Protein AF-A0A1H7GQ94-F1 (afdb_monomer_lite)

Radius of gyration: 12.41 Å; chains: 1; bounding box: 29×25×32 Å

Foldseek 3Di:
DQDLLNVLLVLVVVVAVDDSVCQQVPQFPVVRVQDPVNLVVSQVCLCVVLVFDDDDQVVCVVVVAHNGGPVSVSVSSVVRSCVVVVVD

pLDDT: mean 85.74, std 8.43, range [43.88, 92.88]

Secondary structure (DSSP, 8-state):
---HHHHHHHHHHHH--S-HHHHHH-S-GGGGT--HHHHHHHHHHHHHHHT--PPPHHHHHHHT--TTSHHHHHHHHHHHHHHHHHT-

InterPro domains:
  IPR006162 Phosphopantetheine attachment site [PS00012] (31-46)
  IPR009081 Phosphopantetheine binding ACP domain [PF00550] (6-61)
  IPR009081 Phosphopantetheine binding ACP domain [PS50075] (1-81)
  IPR036736 ACP-like superfamily [G3DSA:1.10.1200.10] (1-88)
  IPR036736 ACP-like superfamily [SSF47336] (2-84)

Structure (mmCIF, N/CA/C/O backbone):
data_AF-A0A1H7GQ94-F1
#
_entry.id   AF-A0A1H7GQ94-F1
#
loop_
_atom_site.group_PDB
_atom_site.id
_atom_site.type_symbol
_atom_site.label_atom_id
_atom_site.label_alt_id
_atom_site.label_comp_id
_atom_site.label_asym_id
_atom_site.label_entity_id
_atom_site.label_seq_id
_atom_site.pdbx_PDB_ins_code
_atom_site.Cartn_x
_atom_site.Cartn_y
_atom_site.Cartn_z
_atom_site.occupancy
_atom_site.B_iso_or_equiv
_atom_site.auth_seq_id
_atom_site.auth_comp_id
_atom_site.auth_asym_id
_atom_site.a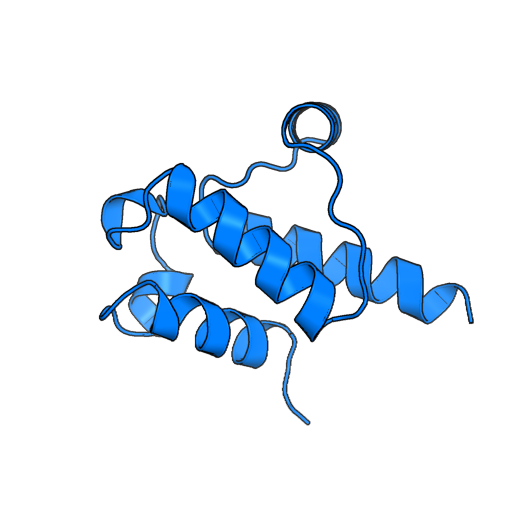uth_atom_id
_atom_site.pdbx_PDB_model_num
ATOM 1 N N . MET A 1 1 ? -14.626 -10.952 -13.349 1.00 43.88 1 MET A N 1
ATOM 2 C CA . MET A 1 1 ? -13.219 -10.547 -13.527 1.00 43.88 1 MET A CA 1
ATOM 3 C C . MET A 1 1 ? -12.924 -9.688 -12.324 1.00 43.88 1 MET A C 1
ATOM 5 O O . MET A 1 1 ? -13.549 -8.646 -12.237 1.00 43.88 1 MET A O 1
ATOM 9 N N . GLN A 1 2 ? -12.143 -10.175 -11.362 1.00 57.06 2 GLN A N 1
ATOM 10 C CA . GLN A 1 2 ? -11.767 -9.338 -10.223 1.00 57.06 2 GLN A CA 1
ATOM 11 C C . GLN A 1 2 ? -10.675 -8.380 -10.691 1.00 57.06 2 GLN A C 1
ATOM 13 O O . GLN A 1 2 ? -9.700 -8.818 -11.304 1.00 57.06 2 GLN A O 1
ATOM 18 N N . SER A 1 3 ? -10.880 -7.089 -10.471 1.00 84.12 3 SER A N 1
ATOM 19 C CA . SER A 1 3 ? -9.900 -6.055 -10.800 1.00 84.12 3 SER A CA 1
ATOM 20 C C . SER A 1 3 ? -8.794 -6.015 -9.742 1.00 84.12 3 SER A C 1
ATOM 22 O O . SER A 1 3 ? -9.002 -6.446 -8.608 1.00 84.12 3 SER A O 1
ATOM 24 N N . ILE A 1 4 ? -7.624 -5.471 -10.098 1.00 88.19 4 ILE A N 1
ATOM 25 C CA . ILE A 1 4 ? -6.503 -5.275 -9.157 1.00 88.19 4 ILE A CA 1
ATOM 26 C C . ILE A 1 4 ? -6.981 -4.491 -7.924 1.00 88.19 4 ILE A C 1
ATOM 28 O O . ILE A 1 4 ? -6.668 -4.874 -6.802 1.00 88.19 4 ILE A O 1
ATOM 32 N N . GLU A 1 5 ? -7.833 -3.481 -8.134 1.00 87.94 5 GLU A N 1
ATOM 33 C CA . GLU A 1 5 ? -8.505 -2.735 -7.063 1.00 87.94 5 GLU A CA 1
ATOM 34 C C . GLU A 1 5 ? -9.308 -3.623 -6.116 1.00 87.94 5 GLU A C 1
ATOM 36 O O . GLU A 1 5 ? -9.095 -3.555 -4.917 1.00 87.94 5 GLU A O 1
ATOM 41 N N . GLU A 1 6 ? -10.199 -4.478 -6.620 1.00 88.00 6 GLU A N 1
ATOM 42 C CA . GLU A 1 6 ? -11.057 -5.310 -5.761 1.00 88.00 6 GLU A CA 1
ATOM 43 C C . GLU A 1 6 ? -10.235 -6.260 -4.885 1.00 88.00 6 GLU A C 1
ATOM 45 O O . GLU A 1 6 ? -10.579 -6.521 -3.733 1.00 88.00 6 GLU A O 1
ATOM 50 N N . LYS A 1 7 ? -9.131 -6.780 -5.428 1.00 88.88 7 LYS A N 1
ATOM 51 C CA . LYS A 1 7 ? -8.262 -7.693 -4.688 1.00 88.88 7 LYS A CA 1
ATOM 52 C C . LYS A 1 7 ? -7.418 -6.954 -3.650 1.00 88.88 7 LYS A C 1
ATOM 54 O O . LYS A 1 7 ? -7.322 -7.427 -2.524 1.00 88.88 7 LYS A O 1
ATOM 59 N N . LEU A 1 8 ? -6.900 -5.772 -3.987 1.00 89.31 8 LEU A N 1
ATOM 60 C CA . LEU A 1 8 ? -6.268 -4.870 -3.021 1.00 89.31 8 LEU A CA 1
ATOM 61 C C . LEU A 1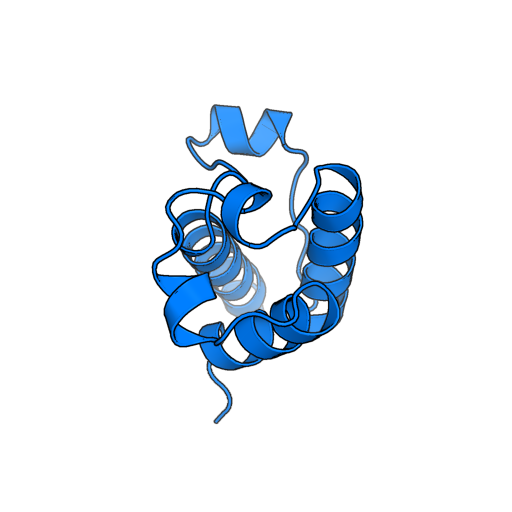 8 ? -7.235 -4.489 -1.899 1.00 89.31 8 LEU A C 1
ATOM 63 O O . LEU A 1 8 ? -6.892 -4.616 -0.735 1.00 89.31 8 LEU A O 1
ATOM 67 N N . GLN A 1 9 ? -8.462 -4.096 -2.229 1.00 87.44 9 GLN A N 1
ATOM 68 C CA . GLN A 1 9 ? -9.490 -3.768 -1.241 1.00 87.44 9 GLN A CA 1
ATOM 69 C C . GLN A 1 9 ? -9.748 -4.933 -0.290 1.00 87.44 9 GLN A C 1
ATOM 71 O O . GLN A 1 9 ? -9.805 -4.722 0.914 1.00 87.44 9 GLN A O 1
ATOM 76 N N . SER A 1 10 ? -9.824 -6.160 -0.812 1.00 89.00 10 SER A N 1
ATOM 77 C CA . SER A 1 10 ? -9.992 -7.350 0.022 1.00 89.00 10 SER A CA 1
ATOM 78 C C . SER A 1 10 ? -8.826 -7.570 0.986 1.00 89.00 10 SER A C 1
ATOM 80 O O . SER A 1 10 ? -9.078 -7.967 2.115 1.00 89.00 10 SER A O 1
ATOM 82 N N . ILE A 1 11 ? -7.581 -7.321 0.560 1.00 90.19 11 ILE A N 1
ATOM 83 C CA . ILE A 1 11 ? -6.403 -7.417 1.436 1.00 90.19 11 ILE A CA 1
ATOM 84 C C . ILE A 1 11 ? -6.497 -6.338 2.514 1.00 90.19 11 ILE A C 1
ATOM 86 O O . ILE A 1 11 ? -6.435 -6.636 3.697 1.00 90.19 11 ILE A O 1
ATOM 90 N N . PHE A 1 12 ? -6.726 -5.084 2.122 1.00 87.31 12 PHE A N 1
ATOM 91 C CA . PHE A 1 12 ? -6.805 -3.965 3.059 1.00 87.31 12 PHE A CA 1
ATOM 92 C C . PHE A 1 12 ? -7.943 -4.127 4.074 1.00 87.31 12 PHE A C 1
ATOM 94 O O . PHE A 1 12 ? -7.747 -3.783 5.234 1.00 87.31 12 PHE A O 1
ATOM 101 N N . SER A 1 13 ? -9.090 -4.691 3.686 1.00 87.12 13 SER A N 1
ATOM 102 C CA . SER A 1 13 ? -10.201 -4.991 4.601 1.00 87.12 13 SER A CA 1
ATOM 103 C C . SER A 1 13 ? -9.865 -6.012 5.697 1.00 87.12 13 SER A C 1
ATOM 105 O O . SER A 1 13 ? -10.585 -6.066 6.689 1.00 87.12 13 SER A O 1
ATOM 107 N N . ASP A 1 14 ? -8.797 -6.803 5.558 1.00 88.62 14 ASP A N 1
ATOM 108 C CA . ASP A 1 14 ? -8.305 -7.679 6.635 1.00 88.62 14 ASP A CA 1
ATOM 109 C C . ASP A 1 14 ? -7.475 -6.895 7.673 1.00 88.62 14 ASP A C 1
ATOM 111 O O . ASP A 1 14 ? -7.466 -7.227 8.858 1.00 88.62 14 ASP A O 1
ATOM 115 N N . TYR A 1 15 ? -6.832 -5.803 7.245 1.00 88.25 15 TYR A N 1
ATOM 116 C CA . TYR A 1 15 ? -6.001 -4.937 8.090 1.00 88.25 15 TYR A CA 1
ATOM 117 C C . TYR A 1 15 ? -6.742 -3.711 8.635 1.00 88.25 15 TYR A C 1
ATOM 119 O O . TYR A 1 15 ? -6.256 -3.059 9.559 1.00 88.25 15 TYR A O 1
ATOM 127 N N . THR A 1 16 ? -7.900 -3.367 8.070 1.00 86.69 16 THR A N 1
ATOM 128 C CA . THR A 1 16 ? -8.709 -2.226 8.495 1.00 86.69 16 THR A CA 1
ATOM 129 C C . THR A 1 16 ? -10.202 -2.545 8.482 1.00 86.69 16 THR A C 1
ATOM 131 O O . THR A 1 16 ? -10.724 -3.152 7.555 1.00 86.69 16 THR A O 1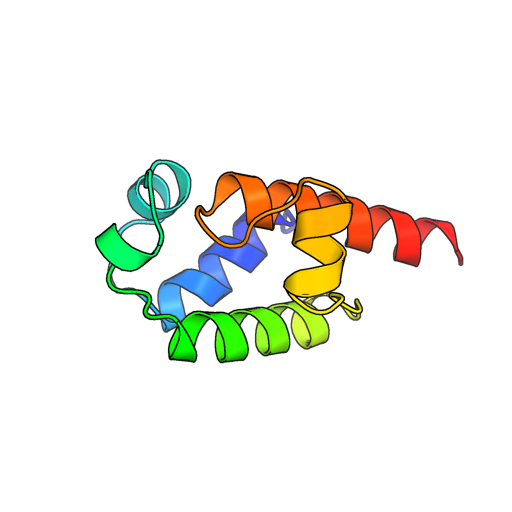
ATOM 134 N N . GLU A 1 17 ? -10.923 -2.070 9.499 1.00 84.94 17 GLU A N 1
ATOM 135 C CA . GLU A 1 17 ? -12.390 -2.158 9.569 1.00 84.94 17 GLU A CA 1
ATOM 136 C C . GLU A 1 17 ? -13.090 -1.024 8.789 1.00 84.94 17 GLU A C 1
ATOM 138 O O . GLU A 1 17 ? -14.306 -0.849 8.887 1.00 84.94 17 GLU A O 1
ATOM 143 N N . GLN A 1 18 ? -12.329 -0.204 8.054 1.00 85.62 18 GLN A N 1
ATOM 144 C CA . GLN A 1 18 ? -12.857 0.926 7.294 1.00 85.62 18 GLN A CA 1
ATOM 145 C C . GLN A 1 18 ? -13.523 0.487 5.989 1.00 85.62 18 GLN A C 1
ATOM 147 O O . GLN A 1 18 ? -13.156 -0.507 5.361 1.00 85.62 18 GLN A O 1
ATOM 152 N N . ASP A 1 19 ? -14.483 1.297 5.548 1.00 85.94 19 ASP A N 1
ATOM 153 C CA . ASP A 1 19 ? -15.152 1.099 4.269 1.00 85.94 19 ASP A CA 1
ATOM 154 C C . ASP A 1 19 ? -14.166 1.187 3.100 1.00 85.94 19 ASP A C 1
ATOM 156 O O . ASP A 1 19 ? -13.255 2.017 3.077 1.00 85.94 19 ASP A O 1
ATOM 160 N N . ILE A 1 20 ? -14.402 0.377 2.073 1.00 82.56 20 ILE A N 1
ATOM 161 C CA . ILE A 1 20 ? -13.571 0.327 0.866 1.00 82.56 20 ILE A CA 1
ATOM 162 C C . ILE A 1 20 ? -13.440 1.713 0.213 1.00 82.56 20 ILE A C 1
ATOM 164 O O . ILE A 1 20 ? -12.362 2.112 -0.236 1.00 82.56 20 ILE A O 1
ATOM 168 N N . GLU A 1 21 ? -14.537 2.472 0.189 1.00 84.19 21 GLU A N 1
ATOM 169 C CA . GLU A 1 21 ? -14.544 3.839 -0.332 1.00 84.19 21 GLU A CA 1
ATOM 170 C C . GLU A 1 21 ? -13.682 4.785 0.513 1.00 84.19 21 GLU A C 1
ATOM 172 O O . GLU A 1 21 ? -13.054 5.692 -0.038 1.00 84.19 21 GLU A O 1
ATOM 177 N N . LEU A 1 22 ? -13.614 4.575 1.832 1.00 86.12 22 LEU A N 1
ATOM 178 C CA . LEU A 1 22 ? -12.749 5.346 2.724 1.00 86.12 22 LEU A CA 1
ATOM 179 C C . LEU A 1 22 ? -11.284 4.995 2.492 1.00 86.12 22 LEU A C 1
ATOM 181 O O . LEU A 1 22 ? -10.479 5.906 2.339 1.00 86.12 22 LEU A O 1
ATOM 185 N N . VAL A 1 23 ? -10.949 3.710 2.366 1.00 86.56 23 VAL A N 1
ATOM 186 C CA . VAL A 1 23 ? -9.583 3.258 2.057 1.00 86.56 23 VAL A CA 1
ATOM 187 C C . VAL A 1 23 ? -9.088 3.874 0.746 1.00 86.56 23 VAL A C 1
ATOM 189 O O . VAL A 1 23 ? -7.990 4.426 0.692 1.00 86.56 23 VAL A O 1
ATOM 192 N N . ALA A 1 24 ? -9.922 3.870 -0.297 1.00 85.62 24 ALA A N 1
ATOM 193 C CA . ALA A 1 24 ? -9.562 4.424 -1.602 1.00 85.62 24 ALA A CA 1
ATOM 194 C C . ALA A 1 24 ? -9.420 5.963 -1.622 1.00 85.62 24 ALA A C 1
ATOM 196 O O . ALA A 1 24 ? -8.742 6.515 -2.499 1.00 85.62 24 ALA A O 1
ATOM 197 N N . ASN A 1 25 ? -10.067 6.664 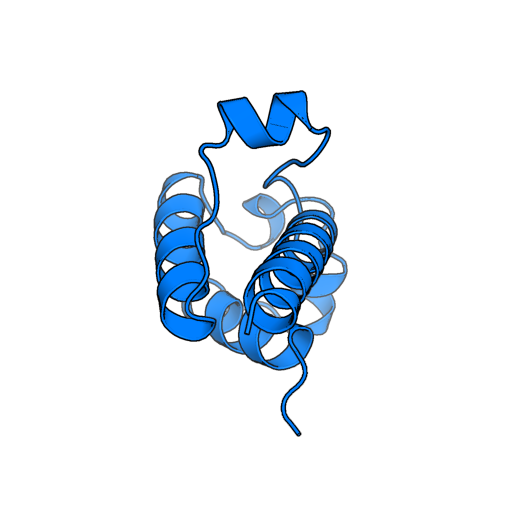-0.684 1.00 87.38 25 ASN A N 1
ATOM 198 C CA . ASN A 1 25 ? -10.020 8.125 -0.558 1.00 87.38 25 ASN A CA 1
ATOM 199 C C . ASN A 1 25 ? -9.121 8.630 0.581 1.00 87.38 25 ASN A C 1
ATOM 201 O O . ASN A 1 25 ? -8.909 9.844 0.679 1.00 87.38 25 ASN A O 1
ATOM 205 N N . ALA A 1 26 ? -8.584 7.733 1.406 1.00 88.00 26 ALA A N 1
ATOM 206 C CA . ALA A 1 26 ? -7.688 8.066 2.502 1.00 88.00 26 ALA A CA 1
ATOM 207 C C . ALA A 1 26 ? -6.471 8.839 1.980 1.00 88.00 26 ALA A C 1
ATOM 209 O O . ALA A 1 26 ? -5.881 8.484 0.953 1.00 88.00 26 ALA A O 1
ATOM 210 N N . GLN A 1 27 ? -6.104 9.919 2.673 1.00 85.50 27 GLN A N 1
ATOM 211 C CA . GLN A 1 27 ? -4.896 10.669 2.333 1.00 85.50 27 GLN A CA 1
ATOM 212 C C . GLN A 1 27 ? -3.659 9.928 2.824 1.00 85.50 27 GLN A C 1
ATOM 214 O O . GLN A 1 27 ? -2.584 10.071 2.242 1.00 85.50 27 GLN A O 1
ATOM 219 N N . SER A 1 28 ? -3.793 9.144 3.893 1.00 88.19 28 SER A N 1
ATOM 220 C CA . SER A 1 28 ? -2.731 8.296 4.417 1.00 88.19 28 SER A CA 1
ATOM 221 C C . SER A 1 28 ? -3.260 6.980 4.983 1.00 88.19 28 SER A C 1
ATOM 223 O O . SER A 1 28 ? -4.373 6.914 5.495 1.00 88.19 28 SER A O 1
ATOM 225 N N . LEU A 1 29 ? -2.436 5.933 4.922 1.00 87.50 29 LEU A N 1
ATOM 226 C CA . LEU A 1 29 ? -2.741 4.626 5.517 1.00 87.50 29 LEU A CA 1
ATOM 227 C C . LEU A 1 29 ? -2.905 4.685 7.047 1.00 87.50 29 LEU A C 1
ATOM 229 O O . LEU A 1 29 ? -3.743 3.988 7.614 1.00 87.50 29 LEU A O 1
ATOM 233 N N . ASP A 1 30 ? -2.179 5.589 7.697 1.00 88.06 30 ASP A N 1
ATOM 234 C CA . ASP A 1 30 ? -2.289 5.849 9.136 1.00 88.06 30 ASP A CA 1
ATOM 235 C C . ASP A 1 30 ? -3.719 6.266 9.547 1.00 88.06 30 ASP A C 1
ATOM 237 O O . ASP A 1 30 ? -4.233 5.830 10.574 1.00 88.06 30 ASP A O 1
ATOM 241 N N . GLU A 1 31 ? -4.428 7.020 8.693 1.00 87.19 31 GLU A N 1
ATOM 242 C CA . GLU A 1 31 ? -5.797 7.489 8.973 1.00 87.19 31 GLU A CA 1
ATOM 243 C C . GLU A 1 31 ? -6.824 6.352 9.031 1.00 87.19 31 GLU A C 1
ATOM 245 O O . GLU A 1 31 ? -7.855 6.480 9.692 1.00 87.19 31 GLU A O 1
ATOM 250 N N . ILE A 1 32 ? -6.548 5.245 8.338 1.00 87.25 32 ILE A N 1
ATOM 251 C CA . ILE A 1 32 ? -7.393 4.047 8.329 1.00 87.25 32 ILE A CA 1
ATOM 252 C C . ILE A 1 32 ? -6.900 2.983 9.318 1.00 87.25 32 ILE A C 1
ATOM 254 O O . ILE A 1 32 ? -7.416 1.867 9.317 1.00 87.25 32 ILE A O 1
ATOM 258 N N . GLY A 1 33 ? -5.944 3.330 10.187 1.00 84.06 33 GLY A N 1
ATOM 259 C CA . GLY A 1 33 ? -5.416 2.443 11.223 1.00 84.06 33 GLY A CA 1
ATOM 260 C C . GLY A 1 33 ? -4.388 1.432 10.716 1.00 84.06 33 GLY A C 1
ATOM 261 O O . GLY A 1 33 ? -4.188 0.404 11.354 1.00 84.06 33 GLY A O 1
ATOM 262 N N . ILE A 1 34 ? -3.759 1.698 9.567 1.00 88.00 34 ILE A N 1
ATOM 263 C CA . ILE A 1 34 ? -2.683 0.863 9.035 1.00 88.00 34 ILE A CA 1
ATOM 264 C C . ILE A 1 34 ? -1.344 1.479 9.439 1.00 88.00 34 ILE A C 1
ATOM 266 O O . ILE A 1 34 ? -0.910 2.497 8.900 1.00 88.00 34 ILE A O 1
ATOM 270 N N . ASP A 1 35 ? -0.686 0.817 10.385 1.00 87.75 35 ASP A N 1
ATOM 271 C CA . ASP A 1 35 ? 0.653 1.157 10.851 1.00 87.75 35 ASP A CA 1
ATOM 272 C C . ASP A 1 35 ? 1.749 0.651 9.898 1.00 87.75 35 ASP A C 1
ATOM 274 O O . ASP A 1 35 ? 1.546 -0.238 9.070 1.00 87.75 35 ASP A O 1
ATOM 278 N N . SER A 1 36 ? 2.971 1.160 10.075 1.00 84.19 36 SER A N 1
ATOM 279 C CA . SER A 1 36 ? 4.144 0.762 9.282 1.00 84.19 36 SER A CA 1
ATOM 280 C C . SER A 1 36 ? 4.476 -0.733 9.343 1.00 84.19 36 SER A C 1
ATOM 282 O O . SER A 1 36 ? 5.039 -1.261 8.387 1.00 84.19 36 SER A O 1
ATOM 284 N N . LEU A 1 37 ? 4.115 -1.427 10.429 1.00 86.62 37 LEU A N 1
ATOM 285 C CA . LEU A 1 37 ? 4.252 -2.882 10.520 1.00 86.62 37 LEU A CA 1
ATOM 286 C C . LEU A 1 37 ? 3.242 -3.593 9.608 1.00 86.62 37 LEU A C 1
ATOM 288 O O . LEU A 1 37 ? 3.629 -4.472 8.845 1.00 86.62 37 LEU A O 1
ATOM 292 N N . SER A 1 38 ? 1.983 -3.151 9.629 1.00 89.25 38 SER A N 1
ATOM 293 C CA . SER A 1 38 ? 0.918 -3.683 8.776 1.00 89.25 38 SER A CA 1
ATOM 294 C C . SER A 1 38 ? 1.208 -3.449 7.294 1.00 89.25 38 SER A C 1
ATOM 296 O O . SER A 1 38 ? 0.883 -4.295 6.474 1.00 89.25 38 SER A O 1
ATOM 298 N N . ILE A 1 39 ? 1.882 -2.348 6.933 1.00 87.44 39 ILE A N 1
ATOM 299 C CA . ILE A 1 39 ? 2.330 -2.106 5.549 1.00 87.44 39 ILE A CA 1
ATOM 300 C C . ILE A 1 39 ? 3.234 -3.242 5.056 1.00 87.44 39 ILE A C 1
ATOM 302 O O . ILE A 1 39 ? 3.088 -3.680 3.919 1.00 87.44 39 ILE A O 1
ATOM 306 N N . VAL A 1 40 ? 4.150 -3.737 5.895 1.00 89.00 40 VAL A N 1
ATOM 307 C CA . VAL A 1 40 ? 5.046 -4.843 5.519 1.00 89.00 40 VAL A CA 1
ATOM 308 C C . VAL A 1 40 ? 4.257 -6.129 5.271 1.00 89.00 40 VAL A C 1
ATOM 310 O O . VAL A 1 40 ? 4.536 -6.828 4.301 1.00 89.00 40 VAL A O 1
ATOM 313 N N . GLU A 1 41 ? 3.260 -6.421 6.109 1.00 90.19 41 GLU A N 1
ATOM 314 C CA . GLU A 1 41 ? 2.392 -7.594 5.941 1.00 90.19 41 GLU A CA 1
ATOM 315 C C . GLU A 1 41 ? 1.519 -7.474 4.679 1.00 90.19 41 GLU A C 1
ATOM 317 O O . GLU A 1 41 ? 1.502 -8.386 3.856 1.00 90.19 41 GLU A O 1
ATOM 322 N N . ILE A 1 42 ? 0.915 -6.303 4.445 1.00 90.25 42 ILE A N 1
ATOM 323 C CA . ILE A 1 42 ? 0.136 -5.992 3.236 1.00 90.25 42 ILE A CA 1
ATOM 324 C C . ILE A 1 42 ? 0.976 -6.163 1.969 1.00 90.25 42 ILE A C 1
ATOM 326 O O . ILE A 1 42 ? 0.492 -6.719 0.987 1.00 90.25 42 ILE A O 1
ATOM 330 N N . ILE A 1 43 ? 2.225 -5.681 1.961 1.00 89.75 43 ILE A N 1
ATOM 331 C CA . ILE A 1 43 ? 3.133 -5.856 0.818 1.00 89.75 43 ILE A CA 1
ATOM 332 C C . ILE A 1 43 ? 3.319 -7.345 0.525 1.00 89.75 43 ILE A C 1
ATOM 334 O O . ILE A 1 43 ? 3.188 -7.746 -0.628 1.00 89.75 43 ILE A O 1
ATOM 338 N N . PHE A 1 44 ? 3.557 -8.153 1.557 1.00 90.12 44 PHE A N 1
ATOM 339 C CA . PHE A 1 44 ? 3.764 -9.591 1.409 1.00 90.12 44 PHE A CA 1
ATOM 340 C C . PHE A 1 44 ? 2.509 -10.304 0.876 1.00 90.12 44 PHE A C 1
ATOM 342 O O . PHE A 1 44 ? 2.600 -11.090 -0.066 1.00 90.12 44 PHE A O 1
ATOM 349 N N . ASP A 1 45 ? 1.327 -9.969 1.405 1.00 92.88 45 ASP A N 1
ATOM 350 C CA . ASP A 1 45 ? 0.047 -10.485 0.902 1.00 92.88 45 ASP A CA 1
ATOM 351 C C . ASP A 1 45 ? -0.207 -10.088 -0.552 1.00 92.88 45 ASP A C 1
ATOM 353 O O . ASP A 1 45 ? -0.718 -10.885 -1.334 1.00 92.88 45 ASP A O 1
ATOM 357 N N . ILE A 1 46 ? 0.142 -8.860 -0.942 1.00 91.12 46 ILE A N 1
ATOM 358 C CA . ILE A 1 46 ? 0.022 -8.404 -2.328 1.00 91.12 46 ILE A CA 1
ATOM 359 C C . ILE A 1 46 ? 0.975 -9.197 -3.231 1.00 91.12 46 ILE A C 1
ATOM 361 O O . ILE A 1 46 ? 0.555 -9.652 -4.296 1.00 91.12 46 ILE A O 1
ATOM 365 N N . GLU A 1 47 ? 2.234 -9.372 -2.829 1.00 91.81 47 GLU A N 1
ATOM 366 C CA . GLU A 1 47 ? 3.212 -10.168 -3.576 1.00 91.81 47 GLU A CA 1
ATOM 367 C C . GLU A 1 47 ? 2.703 -11.598 -3.810 1.00 91.81 47 GLU A C 1
ATOM 369 O O . GLU A 1 47 ? 2.674 -12.046 -4.956 1.00 91.81 47 GLU A O 1
ATOM 374 N N . GLU A 1 48 ? 2.202 -12.281 -2.773 1.00 90.56 48 GLU A N 1
ATOM 375 C CA . GLU A 1 48 ? 1.619 -13.626 -2.911 1.00 90.56 48 GLU A CA 1
ATOM 376 C C . GLU A 1 48 ? 0.301 -13.632 -3.703 1.00 90.56 48 GLU A C 1
ATOM 378 O O . GLU A 1 48 ? 0.047 -14.530 -4.507 1.00 90.56 48 GLU A O 1
ATOM 383 N N . ALA A 1 49 ? -0.564 -12.634 -3.510 1.00 90.31 49 ALA A N 1
ATOM 384 C CA . ALA A 1 49 ? -1.869 -12.577 -4.162 1.00 90.31 49 ALA A CA 1
ATOM 385 C C . ALA A 1 49 ? -1.771 -12.347 -5.673 1.00 90.31 49 ALA A C 1
ATOM 387 O O . ALA A 1 49 ? -2.657 -12.794 -6.416 1.00 90.31 49 ALA A O 1
ATOM 388 N N . PHE A 1 50 ? -0.759 -11.609 -6.118 1.00 89.06 50 PHE A N 1
ATOM 389 C CA . PHE A 1 50 ? -0.565 -11.239 -7.516 1.00 89.06 50 PHE A CA 1
ATOM 390 C C . PHE A 1 50 ? 0.624 -11.944 -8.177 1.00 89.06 50 PHE A C 1
ATOM 392 O O . PHE A 1 50 ? 0.801 -11.773 -9.378 1.00 89.06 50 PHE A O 1
ATOM 399 N N . ASP A 1 51 ? 1.381 -12.751 -7.429 1.00 90.00 51 ASP A N 1
ATOM 400 C CA . ASP A 1 51 ? 2.612 -13.412 -7.884 1.00 90.00 51 ASP A CA 1
ATOM 401 C C . ASP A 1 51 ? 3.637 -12.397 -8.438 1.00 90.00 51 ASP A C 1
ATOM 403 O O . ASP A 1 51 ? 4.293 -12.621 -9.452 1.00 90.00 51 ASP A O 1
ATOM 407 N N . ILE A 1 52 ? 3.741 -11.234 -7.782 1.00 90.62 52 ILE A N 1
ATOM 408 C CA . ILE A 1 52 ? 4.657 -10.144 -8.155 1.00 90.62 52 ILE A CA 1
ATOM 409 C C . ILE A 1 52 ? 5.730 -9.941 -7.094 1.00 90.62 52 ILE A C 1
ATOM 411 O O . ILE A 1 52 ? 5.608 -10.410 -5.966 1.00 90.62 52 ILE A O 1
ATOM 415 N N . LYS A 1 53 ? 6.762 -9.166 -7.441 1.00 89.69 53 LYS A N 1
ATOM 416 C CA . LYS A 1 53 ? 7.793 -8.741 -6.497 1.00 89.69 53 LYS A CA 1
ATOM 417 C C . LYS A 1 53 ? 7.806 -7.229 -6.327 1.00 89.69 53 LYS A C 1
ATOM 419 O O . LYS A 1 53 ? 8.138 -6.492 -7.256 1.00 89.69 53 LYS A O 1
ATOM 424 N N . ILE A 1 54 ? 7.480 -6.775 -5.128 1.00 89.75 54 ILE A N 1
ATOM 425 C CA . ILE A 1 54 ? 7.520 -5.375 -4.734 1.00 89.75 54 ILE A CA 1
ATOM 426 C C . ILE A 1 54 ? 8.931 -5.070 -4.212 1.00 89.75 54 ILE A C 1
ATOM 428 O O . ILE A 1 54 ? 9.413 -5.707 -3.276 1.00 89.75 54 ILE A O 1
ATOM 432 N N . PRO A 1 55 ? 9.649 -4.106 -4.810 1.00 88.44 55 PRO A N 1
ATOM 433 C CA . PRO A 1 55 ? 10.970 -3.739 -4.326 1.00 88.44 55 PRO A CA 1
ATOM 434 C C . PRO A 1 55 ? 10.889 -2.943 -3.012 1.00 88.44 55 PRO A C 1
ATOM 436 O O . PRO A 1 55 ? 9.872 -2.323 -2.708 1.00 88.44 55 PRO A O 1
ATOM 439 N N . ASP A 1 56 ? 11.990 -2.920 -2.252 1.00 86.94 56 ASP A N 1
ATOM 440 C CA . ASP A 1 56 ? 12.092 -2.177 -0.990 1.00 86.94 56 ASP A CA 1
ATOM 441 C C . ASP A 1 56 ? 11.629 -0.718 -1.110 1.00 86.94 56 ASP A C 1
ATOM 443 O O . ASP A 1 56 ? 11.846 -0.055 -2.129 1.00 86.94 56 ASP A O 1
ATOM 447 N N . GLU A 1 57 ? 11.128 -0.160 -0.004 1.00 83.19 57 GLU A N 1
ATOM 448 C CA . GLU A 1 57 ? 10.693 1.240 0.082 1.00 83.19 57 GLU A CA 1
ATOM 449 C C . GLU A 1 57 ? 11.762 2.218 -0.441 1.00 83.19 57 GLU A C 1
ATOM 451 O O . GLU A 1 57 ? 11.463 3.166 -1.161 1.00 83.19 57 GLU A O 1
ATOM 456 N N . SER A 1 58 ? 13.043 1.944 -0.173 1.00 86.31 58 SER A N 1
ATOM 457 C CA . SER A 1 58 ? 14.160 2.757 -0.678 1.00 86.31 58 SER A CA 1
ATOM 458 C C . SER A 1 58 ? 14.265 2.786 -2.209 1.00 86.31 58 SER A C 1
ATOM 460 O O . SER A 1 58 ? 14.753 3.764 -2.778 1.00 86.31 58 SER A O 1
ATOM 462 N N . VAL A 1 59 ? 13.876 1.708 -2.889 1.00 87.69 59 VAL A N 1
ATOM 463 C CA . VAL A 1 59 ? 13.851 1.628 -4.356 1.00 87.69 59 VAL A CA 1
ATOM 464 C C . VAL A 1 59 ? 12.631 2.367 -4.885 1.00 87.69 59 VAL A C 1
ATOM 466 O O . VAL A 1 59 ? 12.762 3.170 -5.807 1.00 87.69 59 VAL A O 1
ATOM 469 N N . LEU A 1 60 ? 11.480 2.172 -4.252 1.00 86.62 60 LEU A N 1
ATOM 470 C CA . LEU A 1 60 ? 10.240 2.849 -4.616 1.00 86.62 60 LEU A CA 1
ATOM 471 C C . LEU A 1 60 ? 10.365 4.363 -4.497 1.00 86.62 60 LEU A C 1
ATOM 473 O O . LEU A 1 60 ? 10.089 5.068 -5.465 1.00 86.62 60 LEU A O 1
ATOM 477 N N . GLN A 1 61 ? 10.929 4.857 -3.393 1.00 85.56 61 GLN A N 1
ATOM 478 C CA . GLN A 1 61 ? 11.205 6.281 -3.213 1.00 85.56 61 GLN A CA 1
ATOM 479 C C . GLN A 1 61 ? 12.113 6.841 -4.319 1.00 85.56 61 GLN A C 1
ATOM 481 O O . GLN A 1 61 ? 11.919 7.968 -4.770 1.00 85.56 61 GLN A O 1
ATOM 486 N N . LYS A 1 62 ? 13.087 6.059 -4.813 1.00 88.25 62 LYS A N 1
ATOM 487 C CA . LYS A 1 62 ? 13.934 6.468 -5.951 1.00 88.25 62 LYS A CA 1
ATOM 488 C C . LYS A 1 62 ? 13.176 6.504 -7.275 1.00 88.25 62 LYS A C 1
ATOM 490 O O . LYS A 1 62 ? 13.546 7.283 -8.150 1.00 88.25 62 LYS A O 1
ATOM 495 N N . GLN A 1 63 ? 12.159 5.663 -7.430 1.00 83.81 63 GLN A N 1
ATOM 496 C CA . GLN A 1 63 ? 11.275 5.648 -8.595 1.00 83.81 63 GLN A CA 1
ATOM 497 C C . GLN A 1 63 ? 10.126 6.663 -8.484 1.00 83.81 63 GLN A C 1
ATOM 499 O O . GLN A 1 63 ? 9.423 6.882 -9.465 1.00 83.81 63 GLN A O 1
ATOM 504 N N . GLY A 1 64 ? 9.978 7.326 -7.332 1.00 84.31 64 GLY A N 1
ATOM 505 C CA . GLY A 1 64 ? 8.912 8.292 -7.070 1.00 84.31 64 GLY A CA 1
ATOM 506 C C . GLY A 1 64 ? 7.604 7.663 -6.588 1.00 84.31 64 GLY A C 1
ATOM 507 O O . GLY A 1 64 ? 6.589 8.350 -6.586 1.00 84.31 64 GLY A O 1
ATOM 508 N N . TYR A 1 65 ? 7.630 6.393 -6.182 1.00 87.44 65 TYR A N 1
ATOM 509 C CA . TYR A 1 65 ? 6.506 5.695 -5.558 1.00 87.44 65 TYR A CA 1
ATOM 510 C C . TYR A 1 65 ? 6.617 5.744 -4.031 1.00 87.44 65 TYR A C 1
ATOM 512 O O . TYR A 1 65 ? 7.723 5.707 -3.485 1.00 87.44 65 TYR A O 1
ATOM 520 N N . SER A 1 66 ? 5.479 5.796 -3.335 1.00 85.50 66 SER A N 1
ATOM 521 C CA . SER A 1 66 ? 5.442 5.830 -1.867 1.00 85.50 66 SER A CA 1
ATOM 522 C C . SER A 1 66 ? 4.303 4.987 -1.292 1.00 85.50 66 SER A C 1
ATOM 524 O O . SER A 1 66 ? 3.174 5.083 -1.751 1.00 85.50 66 SER A O 1
ATOM 526 N N . PHE A 1 67 ? 4.537 4.239 -0.210 1.00 84.19 67 PHE A N 1
ATOM 527 C CA . PHE A 1 67 ? 3.490 3.478 0.502 1.00 84.19 67 PHE A CA 1
ATOM 528 C C . PHE A 1 67 ? 2.636 4.344 1.441 1.00 84.19 67 PHE A C 1
ATOM 530 O O . PHE A 1 67 ? 2.175 3.902 2.488 1.00 84.19 67 PHE A O 1
ATOM 537 N N . SER A 1 68 ? 2.442 5.616 1.101 1.00 85.81 68 SER A N 1
ATOM 538 C CA . SER A 1 68 ? 1.764 6.559 1.990 1.00 85.81 68 SER A CA 1
ATOM 539 C C . SER A 1 68 ? 0.246 6.446 1.912 1.00 85.81 68 SER A C 1
ATOM 541 O O . SER A 1 68 ? -0.422 6.651 2.918 1.00 85.81 68 SER A O 1
ATOM 543 N N . ASN A 1 69 ? -0.304 6.132 0.738 1.00 88.50 69 ASN A N 1
ATOM 544 C CA . ASN A 1 69 ? -1.742 6.107 0.490 1.00 88.50 69 ASN A CA 1
ATOM 545 C C . ASN A 1 69 ? -2.124 4.955 -0.449 1.00 88.50 69 ASN A C 1
ATOM 547 O O . ASN A 1 69 ? -1.292 4.427 -1.184 1.00 88.50 69 ASN A O 1
ATOM 551 N N . TYR A 1 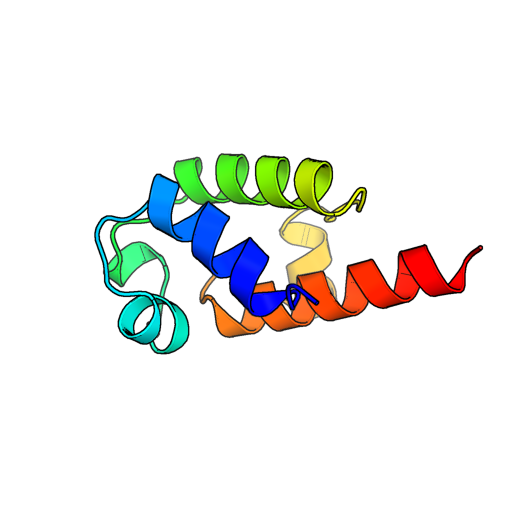70 ? -3.408 4.599 -0.459 1.00 89.00 70 TYR A N 1
ATOM 552 C CA . TYR A 1 70 ? -3.920 3.498 -1.273 1.00 89.00 70 TYR A CA 1
ATOM 553 C C . TYR A 1 70 ? -3.708 3.704 -2.783 1.00 89.00 70 TYR A C 1
ATOM 555 O O . TYR A 1 70 ? -3.446 2.746 -3.505 1.00 89.00 70 TYR A O 1
ATOM 563 N N . ARG A 1 71 ? -3.795 4.942 -3.289 1.00 88.50 71 ARG A N 1
ATOM 564 C CA . ARG A 1 71 ? -3.692 5.224 -4.733 1.00 88.50 71 ARG A CA 1
ATOM 565 C C . ARG A 1 71 ? -2.291 4.986 -5.279 1.00 88.50 71 ARG A C 1
ATOM 567 O O . ARG A 1 71 ? -2.159 4.456 -6.383 1.00 88.50 71 ARG A O 1
ATOM 574 N N . ASP A 1 72 ? -1.265 5.365 -4.525 1.00 89.44 72 ASP A N 1
ATOM 575 C CA . ASP A 1 72 ? 0.127 5.078 -4.868 1.00 89.44 72 ASP A CA 1
ATOM 576 C C . ASP A 1 72 ? 0.359 3.567 -4.952 1.00 89.44 72 ASP A C 1
ATOM 578 O O . ASP A 1 72 ? 0.900 3.076 -5.941 1.00 89.44 72 ASP A O 1
ATOM 582 N N . ILE A 1 73 ? -0.124 2.825 -3.952 1.00 89.31 73 ILE A N 1
ATOM 583 C CA . ILE A 1 73 ? 0.004 1.363 -3.884 1.00 89.31 73 ILE A CA 1
ATOM 584 C C . ILE A 1 73 ? -0.721 0.717 -5.050 1.00 89.31 73 ILE A C 1
ATOM 586 O O . ILE A 1 73 ? -0.155 -0.115 -5.747 1.00 89.31 73 ILE A O 1
ATOM 590 N N . LEU A 1 74 ? -1.955 1.139 -5.307 1.00 89.69 74 LEU A N 1
ATOM 591 C CA . LEU A 1 74 ? -2.736 0.648 -6.428 1.00 89.69 74 LEU A CA 1
ATOM 592 C C . LEU A 1 74 ? -2.016 0.871 -7.760 1.00 89.69 74 LEU A C 1
ATOM 594 O O . LEU A 1 74 ? -1.978 -0.028 -8.599 1.00 89.69 74 LEU A O 1
ATOM 598 N N . THR A 1 75 ? -1.439 2.057 -7.952 1.00 90.44 75 THR A N 1
ATOM 599 C CA . THR A 1 75 ? -0.702 2.393 -9.173 1.00 90.44 75 THR A CA 1
ATOM 600 C C . THR A 1 75 ? 0.549 1.528 -9.303 1.00 90.44 75 THR A C 1
ATOM 602 O O . THR A 1 75 ? 0.775 0.952 -10.364 1.00 90.44 75 THR A O 1
ATOM 605 N N . LEU A 1 76 ? 1.315 1.382 -8.219 1.00 90.56 76 LEU A N 1
ATOM 606 C CA . LEU A 1 76 ? 2.513 0.549 -8.164 1.00 90.56 76 LEU A CA 1
ATOM 607 C C . LEU A 1 76 ? 2.195 -0.914 -8.485 1.00 90.56 76 LEU A C 1
ATOM 609 O O . LEU A 1 76 ? 2.802 -1.496 -9.378 1.00 90.56 76 LEU A O 1
ATOM 613 N N . VAL A 1 77 ? 1.224 -1.501 -7.785 1.00 90.62 77 VAL A N 1
ATOM 614 C CA . VAL A 1 77 ? 0.805 -2.893 -7.984 1.00 90.62 77 VAL A CA 1
ATOM 615 C C . VAL A 1 77 ? 0.279 -3.080 -9.399 1.00 90.62 77 VAL A C 1
ATOM 617 O O . VAL A 1 77 ? 0.659 -4.032 -10.070 1.00 90.62 77 VAL A O 1
ATOM 620 N N . SER A 1 78 ? -0.541 -2.154 -9.900 1.00 90.44 78 SER A N 1
ATOM 621 C CA . SER A 1 78 ? -1.035 -2.235 -11.272 1.00 90.44 78 SER A CA 1
ATOM 622 C C . SER A 1 78 ? 0.079 -2.172 -12.319 1.00 90.44 78 SER A C 1
ATOM 624 O O . SER A 1 78 ? -0.077 -2.786 -13.377 1.00 90.44 78 SER A O 1
ATOM 626 N N . ASP A 1 79 ? 1.156 -1.428 -12.067 1.00 89.94 79 ASP A N 1
ATOM 627 C CA . ASP A 1 79 ? 2.312 -1.353 -12.962 1.00 89.94 79 ASP A CA 1
ATOM 628 C C . ASP A 1 79 ? 3.144 -2.640 -12.895 1.00 89.94 79 ASP A C 1
ATOM 630 O O . ASP A 1 79 ? 3.437 -3.236 -13.928 1.00 89.94 79 ASP A O 1
ATOM 634 N N . LEU A 1 80 ? 3.427 -3.136 -11.687 1.00 89.88 80 LEU A N 1
ATOM 635 C CA . LEU A 1 80 ? 4.178 -4.375 -11.464 1.00 89.88 80 LEU A CA 1
ATOM 636 C C . LEU A 1 80 ? 3.466 -5.602 -12.041 1.00 89.88 80 LEU A C 1
ATOM 638 O O . LEU A 1 80 ? 4.088 -6.397 -12.740 1.00 89.88 80 LEU A O 1
ATOM 642 N N . VAL A 1 81 ? 2.155 -5.729 -11.814 1.00 89.25 81 VAL A N 1
ATOM 643 C CA . VAL A 1 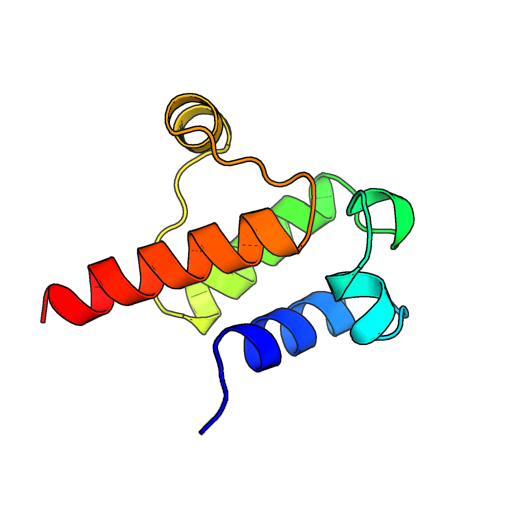81 ? 1.334 -6.803 -12.397 1.00 89.25 81 VAL A CA 1
ATOM 644 C C . VAL A 1 81 ? 1.398 -6.744 -13.920 1.00 89.25 81 VAL A C 1
ATOM 646 O O . VAL A 1 81 ? 1.561 -7.773 -14.568 1.00 89.25 81 VAL A O 1
ATOM 649 N N . LYS A 1 82 ? 1.314 -5.553 -14.523 1.00 88.19 82 LYS A N 1
ATOM 650 C CA . LYS A 1 82 ? 1.480 -5.423 -15.976 1.00 88.19 82 LYS A CA 1
ATOM 651 C C . LYS A 1 82 ? 2.865 -5.857 -16.438 1.00 88.19 82 LYS A C 1
ATOM 653 O O . LYS A 1 82 ? 2.944 -6.578 -17.424 1.00 88.19 82 LYS A O 1
ATOM 658 N N . GLN A 1 83 ? 3.922 -5.430 -15.752 1.00 86.31 83 GLN A N 1
ATOM 659 C CA . GLN A 1 83 ? 5.295 -5.769 -16.121 1.00 86.31 83 GLN A CA 1
ATOM 660 C C . GLN A 1 83 ? 5.559 -7.278 -16.039 1.00 86.31 83 GLN A C 1
ATOM 662 O O . GLN A 1 83 ? 6.130 -7.828 -16.976 1.00 86.31 83 GLN A O 1
ATOM 667 N N . GLU A 1 84 ? 5.100 -7.957 -14.983 1.00 84.38 84 GLU A N 1
ATOM 668 C CA . GLU A 1 84 ? 5.259 -9.414 -14.861 1.00 84.38 84 GLU A CA 1
ATOM 669 C C . GLU A 1 84 ? 4.417 -10.182 -15.884 1.00 84.38 84 GLU A C 1
ATOM 671 O O . GLU A 1 84 ? 4.918 -11.086 -16.552 1.00 84.38 84 GLU A O 1
ATOM 676 N N . HIS A 1 85 ? 3.155 -9.793 -16.092 1.00 72.94 85 HIS A N 1
ATOM 677 C CA . HIS A 1 85 ? 2.297 -10.458 -17.075 1.00 72.94 85 HIS A CA 1
ATOM 678 C C . HIS A 1 85 ? 2.702 -10.193 -18.537 1.00 72.94 85 HIS A C 1
ATOM 680 O O . HIS A 1 85 ? 2.366 -10.999 -19.402 1.00 72.94 85 HIS A O 1
ATOM 686 N N . GLU A 1 86 ? 3.390 -9.087 -18.839 1.00 65.12 86 GLU A N 1
ATOM 687 C CA . GLU A 1 86 ? 3.911 -8.791 -20.184 1.00 65.12 86 GLU A CA 1
ATOM 688 C C . GLU A 1 86 ? 5.196 -9.581 -20.501 1.00 65.12 86 GLU A C 1
ATOM 690 O O . GLU A 1 86 ? 5.578 -9.704 -21.664 1.00 65.12 86 GLU A O 1
ATOM 695 N N . ASN A 1 87 ? 5.837 -10.170 -19.489 1.00 56.16 87 ASN A N 1
ATOM 696 C CA . ASN A 1 87 ? 7.084 -10.920 -19.632 1.00 56.16 87 ASN A CA 1
ATOM 697 C C . ASN A 1 87 ? 6.883 -12.434 -19.890 1.00 56.16 87 ASN A C 1
ATOM 699 O O . ASN A 1 87 ? 7.859 -13.191 -19.839 1.00 56.16 87 ASN A O 1
ATOM 703 N N . VAL A 1 88 ? 5.645 -12.873 -20.174 1.00 47.53 88 VAL A N 1
ATOM 704 C CA . VAL A 1 88 ? 5.250 -14.269 -20.479 1.00 47.53 88 VAL A CA 1
ATOM 705 C C . VAL A 1 88 ? 4.893 -14.476 -21.949 1.00 47.53 88 VAL A C 1
ATOM 707 O O . VAL A 1 88 ? 4.061 -13.714 -22.489 1.00 47.53 88 VAL A O 1
#

Sequence (88 aa):
MQSIEEKLQSIFSDYTEQDIELVANAQSLDEIGIDSLSIVEIIFDIEEAFDIKIPDESVLQKQGYSFSNYRDILTLVSDLVKQEHENV

Organism: NCBI:txid641665